Protein AF-A0A836SVE3-F1 (afdb_monomer_lite)

Structure (mmCIF, N/CA/C/O backbone):
data_AF-A0A836SVE3-F1
#
_entry.id   AF-A0A836SVE3-F1
#
loop_
_atom_site.group_PDB
_atom_site.id
_atom_site.type_symbol
_atom_site.label_atom_id
_atom_site.label_alt_id
_atom_site.label_comp_id
_atom_site.label_asym_id
_atom_site.label_entity_id
_atom_site.label_seq_id
_atom_site.pdbx_PDB_ins_code
_atom_site.Cartn_x
_atom_site.Cartn_y
_atom_site.Cartn_z
_atom_site.occupancy
_atom_site.B_iso_or_equiv
_atom_site.auth_seq_id
_atom_site.auth_comp_id
_atom_site.auth_asym_id
_atom_site.auth_atom_id
_atom_site.pdbx_PDB_model_num
ATOM 1 N N . MET A 1 1 ? -13.581 38.525 -0.526 1.00 60.06 1 MET A N 1
ATOM 2 C CA . MET A 1 1 ? -12.546 37.473 -0.395 1.00 60.06 1 MET A CA 1
ATOM 3 C C . MET A 1 1 ? -13.259 36.128 -0.517 1.00 60.06 1 MET A C 1
ATOM 5 O O . MET A 1 1 ? -14.139 35.875 0.293 1.00 60.06 1 MET A O 1
ATOM 9 N N . SER A 1 2 ? -13.032 35.350 -1.580 1.00 73.31 2 SER A N 1
ATOM 10 C CA . SER A 1 2 ? -13.817 34.132 -1.863 1.00 73.31 2 SER A CA 1
ATOM 11 C C . SER A 1 2 ? -13.340 32.934 -1.030 1.00 73.31 2 SER A C 1
ATOM 13 O O . SER A 1 2 ? -12.145 32.793 -0.768 1.00 73.31 2 SER A O 1
ATOM 15 N N . ALA A 1 3 ? -14.265 32.054 -0.627 1.00 78.12 3 ALA A N 1
ATOM 16 C CA . ALA A 1 3 ? -13.966 30.859 0.173 1.00 78.12 3 ALA A CA 1
ATOM 17 C C . ALA A 1 3 ? -12.930 29.929 -0.497 1.00 78.12 3 ALA A C 1
ATOM 19 O O . ALA A 1 3 ? -12.101 29.337 0.192 1.00 78.12 3 ALA A O 1
ATOM 20 N N . GLU A 1 4 ? -12.903 29.874 -1.835 1.00 77.81 4 GLU A N 1
ATOM 21 C CA . GLU A 1 4 ? -11.895 29.114 -2.591 1.00 77.81 4 GLU A CA 1
ATOM 22 C C . GLU A 1 4 ? -10.459 29.629 -2.409 1.00 77.81 4 GLU A C 1
ATOM 24 O O . GLU A 1 4 ? -9.508 28.847 -2.461 1.00 77.81 4 GLU A O 1
ATOM 29 N N . TYR A 1 5 ? -10.272 30.939 -2.215 1.00 83.75 5 TYR A N 1
ATOM 30 C CA . TYR A 1 5 ? -8.940 31.512 -2.026 1.00 83.75 5 TYR A CA 1
ATOM 31 C C . TYR A 1 5 ? -8.375 31.120 -0.659 1.00 83.75 5 TYR A C 1
ATOM 33 O O . TYR A 1 5 ? -7.242 30.653 -0.560 1.00 83.75 5 TYR A O 1
ATOM 41 N N . VAL A 1 6 ? -9.200 31.232 0.386 1.00 82.25 6 VAL A N 1
ATOM 42 C CA . VAL A 1 6 ? -8.818 30.852 1.752 1.00 82.25 6 VAL A CA 1
ATOM 43 C C . VAL A 1 6 ? -8.506 29.357 1.821 1.00 82.25 6 VAL A C 1
ATOM 45 O O . VAL A 1 6 ? -7.486 28.977 2.392 1.00 82.25 6 VAL A O 1
ATOM 48 N N . SER A 1 7 ? -9.304 28.506 1.165 1.00 80.00 7 SER A N 1
ATOM 49 C CA . SER A 1 7 ? -9.047 27.063 1.163 1.00 80.00 7 SER A CA 1
ATOM 50 C C . SER A 1 7 ? -7.735 26.689 0.462 1.00 80.00 7 SER A C 1
ATOM 52 O O . SER A 1 7 ? -7.038 25.799 0.937 1.00 80.00 7 SER A O 1
ATOM 54 N N . ARG A 1 8 ? -7.357 27.372 -0.633 1.00 78.12 8 ARG A N 1
ATOM 55 C CA . ARG A 1 8 ? -6.079 27.119 -1.335 1.00 78.12 8 ARG A CA 1
ATOM 56 C C . ARG A 1 8 ? -4.855 27.569 -0.539 1.00 78.12 8 ARG A C 1
ATOM 58 O O . ARG A 1 8 ? -3.814 26.929 -0.631 1.00 78.12 8 ARG A O 1
ATOM 65 N N . VAL A 1 9 ? -4.969 28.659 0.221 1.00 82.38 9 VAL A N 1
ATOM 66 C CA . VAL A 1 9 ? -3.862 29.190 1.033 1.00 82.38 9 VAL A CA 1
ATOM 67 C C . VAL A 1 9 ? -3.650 28.356 2.298 1.00 82.38 9 VAL A C 1
ATOM 69 O O . VAL A 1 9 ? -2.509 28.108 2.677 1.00 82.38 9 VAL A O 1
ATOM 72 N N . VAL A 1 10 ? -4.733 27.904 2.938 1.00 80.56 10 VAL A N 1
ATOM 73 C CA . VAL A 1 10 ? -4.666 27.172 4.212 1.00 80.56 10 VAL A CA 1
ATOM 74 C C . VAL A 1 10 ? -4.340 25.690 4.014 1.00 80.56 10 VAL A C 1
ATOM 76 O O . VAL A 1 10 ? -3.563 25.138 4.791 1.00 80.56 10 VAL A O 1
ATOM 79 N N . TRP A 1 11 ? -4.907 25.024 2.999 1.00 73.00 11 TRP A N 1
ATOM 80 C CA . TRP A 1 11 ? -4.724 23.579 2.839 1.00 73.00 11 TRP A CA 1
ATOM 81 C C . TRP A 1 11 ? -4.821 23.101 1.386 1.00 73.00 11 TRP A C 1
ATOM 83 O O . TRP A 1 11 ? -5.897 22.868 0.830 1.00 73.00 11 TRP A O 1
ATOM 93 N N . ASP A 1 12 ? -3.661 22.870 0.775 1.00 76.06 12 ASP A N 1
ATOM 94 C CA . ASP A 1 12 ? -3.552 22.489 -0.632 1.00 76.06 12 ASP A CA 1
ATOM 95 C C . ASP A 1 12 ? -3.525 20.954 -0.805 1.00 76.06 12 ASP A C 1
ATOM 97 O O . ASP A 1 12 ? -2.541 20.360 -1.252 1.00 76.06 12 ASP A O 1
ATOM 101 N N . TRP A 1 13 ? -4.626 20.285 -0.431 1.00 73.00 13 TRP A N 1
ATOM 102 C CA . TRP A 1 13 ? -4.789 18.814 -0.498 1.00 73.00 13 TRP A CA 1
ATOM 103 C C . TRP A 1 13 ? -4.631 18.223 -1.909 1.00 73.00 13 TRP A C 1
ATOM 105 O O . TRP A 1 13 ? -4.490 17.013 -2.076 1.00 73.00 13 TRP A O 1
ATOM 115 N N . ARG A 1 14 ? -4.662 19.083 -2.934 1.00 66.19 14 ARG A N 1
ATOM 116 C CA . ARG A 1 14 ? -4.537 18.733 -4.350 1.00 66.19 14 ARG A CA 1
ATOM 117 C C . ARG A 1 14 ? -3.091 18.704 -4.844 1.00 66.19 14 ARG A C 1
ATOM 119 O O . ARG A 1 14 ? -2.865 18.367 -6.007 1.00 66.19 14 ARG A O 1
ATOM 126 N N . LYS A 1 15 ? -2.105 19.004 -3.988 1.00 63.81 15 LYS A N 1
ATOM 127 C CA . LYS A 1 15 ? -0.692 18.709 -4.263 1.00 63.81 15 LYS A CA 1
ATOM 128 C C . LYS A 1 15 ? -0.477 17.200 -4.175 1.00 63.81 15 LYS A C 1
ATOM 130 O O . LYS A 1 15 ? 0.101 16.686 -3.223 1.00 63.81 15 LYS A O 1
ATOM 135 N N . GLY A 1 16 ? -0.977 16.494 -5.188 1.00 58.44 16 GLY A N 1
ATOM 136 C CA . GLY A 1 16 ? -0.614 15.115 -5.453 1.00 58.44 16 GLY A CA 1
ATOM 137 C C . GLY A 1 16 ? 0.904 15.000 -5.439 1.00 58.44 16 GLY A C 1
ATOM 138 O O . GLY A 1 16 ? 1.611 15.885 -5.931 1.00 58.44 16 GLY A O 1
ATOM 139 N N . THR A 1 17 ? 1.377 13.934 -4.805 1.00 56.75 17 THR A N 1
ATOM 140 C CA . THR A 1 17 ? 2.770 13.505 -4.783 1.00 56.75 17 THR A CA 1
ATOM 141 C C . THR A 1 17 ? 3.428 13.833 -6.120 1.00 56.75 17 THR A C 1
ATOM 143 O O . THR A 1 17 ? 3.046 13.294 -7.158 1.00 56.75 17 THR A O 1
ATOM 146 N N . ARG A 1 18 ? 4.400 14.756 -6.127 1.00 52.88 18 ARG A N 1
ATOM 147 C CA . ARG A 1 18 ? 5.287 14.912 -7.283 1.00 52.88 18 ARG A CA 1
ATOM 148 C C . ARG A 1 18 ? 5.917 13.541 -7.500 1.00 52.88 18 ARG A C 1
ATOM 150 O O . ARG A 1 18 ? 6.815 13.170 -6.748 1.00 52.88 18 ARG A O 1
ATOM 157 N N . SER A 1 19 ? 5.432 12.768 -8.474 1.00 55.97 19 SER A N 1
ATOM 158 C CA . SER A 1 19 ? 6.178 11.618 -8.971 1.00 55.97 19 SER A CA 1
ATOM 159 C C . SER A 1 19 ? 7.567 12.142 -9.296 1.00 55.97 19 SER A C 1
ATOM 161 O O . SER A 1 19 ? 7.692 13.126 -10.031 1.00 55.97 19 SER A O 1
ATOM 163 N N . ALA A 1 20 ? 8.585 11.552 -8.663 1.00 55.12 20 ALA A N 1
ATOM 164 C CA . ALA A 1 20 ? 9.973 11.911 -8.902 1.00 55.12 20 ALA A CA 1
ATOM 165 C C . ALA A 1 20 ? 10.189 12.018 -10.418 1.00 55.12 20 ALA A C 1
ATOM 167 O O . ALA A 1 20 ? 9.653 11.171 -11.145 1.00 55.12 20 ALA A O 1
ATOM 168 N N . PRO A 1 21 ? 10.896 13.056 -10.909 1.00 49.88 21 PRO A N 1
ATOM 169 C CA . PRO A 1 21 ? 11.143 13.186 -12.334 1.00 49.88 21 PRO A CA 1
ATOM 170 C C . PRO A 1 21 ? 11.718 11.857 -12.809 1.00 49.88 21 PRO A C 1
ATOM 172 O O . PRO A 1 21 ? 12.734 11.402 -12.279 1.00 49.88 21 PRO A O 1
ATOM 175 N N . ALA A 1 22 ? 11.019 11.196 -13.739 1.00 54.69 22 ALA A N 1
ATOM 176 C CA . ALA A 1 22 ? 11.538 10.014 -14.404 1.00 54.69 22 ALA A CA 1
ATOM 177 C C . ALA A 1 22 ? 12.916 10.421 -14.910 1.00 54.69 22 ALA A C 1
ATOM 179 O O . ALA A 1 22 ? 13.009 11.349 -15.714 1.00 54.69 22 ALA A O 1
ATOM 180 N N . ALA A 1 23 ? 13.968 9.851 -14.322 1.00 52.09 23 ALA A N 1
ATOM 181 C CA . ALA A 1 23 ? 15.329 10.301 -14.532 1.00 52.09 23 ALA A CA 1
ATOM 182 C C . ALA A 1 23 ? 15.700 10.035 -15.997 1.00 52.09 23 ALA A C 1
ATOM 184 O O . ALA A 1 23 ? 16.200 8.975 -16.360 1.00 52.09 23 ALA A O 1
ATOM 185 N N . CYS A 1 24 ? 15.371 10.990 -16.860 1.00 54.34 24 CYS A N 1
ATOM 186 C CA . CYS A 1 24 ? 15.669 10.967 -18.273 1.00 54.34 24 CYS A CA 1
ATOM 187 C C . CYS A 1 24 ? 17.088 11.508 -18.401 1.00 54.34 24 CYS A C 1
ATOM 189 O O . CYS A 1 24 ? 17.322 12.708 -18.496 1.00 54.34 24 CYS A O 1
ATOM 191 N N . GLY A 1 25 ? 18.055 10.611 -18.265 1.00 58.56 25 GLY A N 1
ATOM 192 C CA . GLY A 1 25 ? 19.461 10.956 -18.322 1.00 58.56 25 GLY A CA 1
ATOM 193 C C . GLY A 1 25 ? 20.301 9.697 -18.265 1.00 58.56 25 GLY A C 1
ATOM 194 O O . GLY A 1 25 ? 19.997 8.771 -17.515 1.00 58.56 25 GLY A O 1
ATOM 195 N N . ARG A 1 26 ? 21.376 9.663 -19.052 1.00 58.16 26 ARG A N 1
ATOM 196 C CA . ARG A 1 26 ? 22.366 8.571 -19.113 1.00 58.16 26 ARG A CA 1
ATOM 197 C C . ARG A 1 26 ? 22.831 8.091 -17.722 1.00 58.16 26 ARG A C 1
ATOM 199 O O . ARG A 1 26 ? 23.194 6.929 -17.572 1.00 58.16 26 ARG A O 1
ATOM 206 N N . SER A 1 27 ? 22.743 8.949 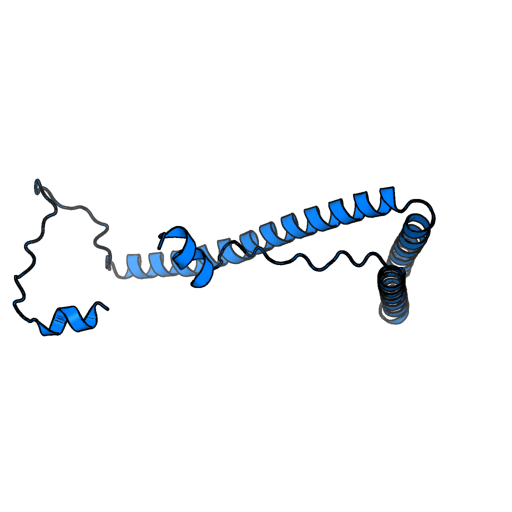-16.703 1.00 56.03 27 SER A N 1
ATOM 207 C CA . SER A 1 27 ? 22.983 8.648 -15.287 1.00 56.03 27 SER A CA 1
ATOM 208 C C . SER A 1 27 ? 22.017 7.618 -14.682 1.00 56.03 27 SER A C 1
ATOM 210 O O . SER A 1 27 ? 22.461 6.740 -13.952 1.00 56.03 27 SER A O 1
ATOM 212 N N . ALA A 1 28 ? 20.721 7.653 -15.003 1.00 60.16 28 ALA A N 1
ATOM 213 C CA . ALA A 1 28 ? 19.750 6.670 -14.512 1.00 60.16 28 ALA A CA 1
ATOM 214 C C . ALA A 1 28 ? 20.005 5.274 -15.095 1.00 60.16 28 ALA A C 1
ATOM 216 O O . ALA A 1 28 ? 19.861 4.263 -14.410 1.00 60.16 28 ALA A O 1
ATOM 217 N N . LEU A 1 29 ? 20.430 5.234 -16.358 1.00 62.66 29 LEU A N 1
ATOM 218 C CA . LEU A 1 29 ? 20.824 4.016 -17.059 1.00 62.66 29 LEU A CA 1
ATOM 219 C C . LEU A 1 29 ? 22.120 3.447 -16.464 1.00 62.66 29 LEU A C 1
ATOM 221 O O . LEU A 1 29 ? 22.170 2.262 -16.151 1.00 62.66 29 LEU A O 1
ATOM 225 N N . ALA A 1 30 ? 23.116 4.300 -16.202 1.00 65.12 30 ALA A N 1
ATOM 226 C CA . ALA A 1 30 ? 24.361 3.907 -15.545 1.00 65.12 30 ALA A CA 1
ATOM 227 C C . ALA A 1 30 ? 24.127 3.331 -14.139 1.00 65.12 30 ALA A C 1
ATOM 229 O O . ALA A 1 30 ? 24.664 2.274 -13.821 1.00 65.12 30 ALA A O 1
ATOM 230 N N . VAL A 1 31 ? 23.273 3.963 -13.322 1.00 66.50 31 VAL A N 1
ATOM 231 C CA . VAL A 1 31 ? 22.920 3.451 -11.986 1.00 66.50 31 VAL A CA 1
ATOM 232 C C . VAL A 1 31 ? 22.220 2.095 -12.087 1.00 66.50 31 VAL A C 1
ATOM 234 O O . VAL A 1 31 ? 22.568 1.171 -11.360 1.00 66.50 31 VAL A O 1
ATOM 237 N N . ARG A 1 32 ? 21.271 1.928 -13.015 1.00 64.44 32 ARG A N 1
ATOM 238 C CA . ARG A 1 32 ? 20.545 0.658 -13.199 1.00 64.44 32 ARG A CA 1
ATOM 239 C C . ARG A 1 32 ? 21.460 -0.473 -13.686 1.00 64.44 32 ARG A C 1
ATOM 241 O O . ARG A 1 32 ? 21.339 -1.592 -13.195 1.00 64.44 32 ARG A O 1
ATOM 248 N N . VAL A 1 33 ? 22.396 -0.183 -14.593 1.00 66.94 33 VAL A N 1
ATOM 249 C CA . VAL A 1 33 ? 23.411 -1.145 -15.062 1.00 66.94 33 VAL A CA 1
ATOM 250 C C . VAL A 1 33 ? 24.391 -1.495 -13.944 1.00 66.94 33 VAL A C 1
ATOM 252 O O . VAL A 1 33 ? 24.679 -2.671 -13.743 1.00 66.94 33 VAL A O 1
ATOM 255 N N . ALA A 1 34 ? 24.848 -0.506 -13.171 1.00 70.31 34 ALA A N 1
ATOM 256 C CA . ALA A 1 34 ? 25.732 -0.729 -12.030 1.00 70.31 34 ALA A CA 1
ATOM 257 C C . ALA A 1 34 ? 25.066 -1.599 -10.953 1.00 70.31 34 ALA A C 1
ATOM 259 O O . ALA A 1 34 ? 25.685 -2.532 -10.447 1.00 70.31 34 ALA A O 1
ATOM 260 N N . VAL A 1 35 ? 23.786 -1.354 -10.651 1.00 69.94 35 VAL A N 1
ATOM 261 C CA . VAL A 1 35 ? 23.005 -2.182 -9.719 1.00 69.94 35 VAL A CA 1
ATOM 262 C C . VAL A 1 35 ? 22.825 -3.601 -10.264 1.00 69.94 35 VAL A C 1
ATOM 264 O O . VAL A 1 35 ? 23.052 -4.558 -9.528 1.00 69.94 35 VAL A O 1
ATOM 267 N N . GLY A 1 36 ? 22.482 -3.764 -11.547 1.00 64.94 36 GLY A N 1
ATOM 268 C CA . GLY A 1 36 ? 22.359 -5.085 -12.177 1.00 64.94 36 GLY A CA 1
ATOM 269 C C . GLY A 1 36 ? 23.667 -5.884 -12.145 1.00 64.94 36 GLY A C 1
ATOM 270 O O . GLY A 1 36 ? 23.671 -7.052 -11.755 1.00 64.94 36 GLY A O 1
ATOM 271 N N . ALA A 1 37 ? 24.789 -5.235 -12.464 1.00 68.94 37 ALA A N 1
ATOM 272 C CA . ALA A 1 37 ? 26.118 -5.837 -12.410 1.00 68.94 37 ALA A CA 1
ATOM 273 C C . ALA A 1 37 ? 26.526 -6.219 -10.977 1.00 68.94 37 ALA A C 1
ATOM 275 O O . ALA A 1 37 ? 27.026 -7.322 -10.756 1.00 68.94 37 ALA A O 1
ATOM 276 N N . ALA A 1 38 ? 26.259 -5.356 -9.992 1.00 68.12 38 ALA A N 1
ATOM 277 C CA . ALA A 1 38 ? 26.546 -5.635 -8.586 1.00 68.12 38 ALA A CA 1
ATOM 278 C C . ALA A 1 38 ? 25.717 -6.816 -8.056 1.00 68.12 38 ALA A C 1
ATOM 280 O O . ALA A 1 38 ? 26.255 -7.711 -7.408 1.00 68.12 38 ALA A O 1
ATOM 281 N N . VAL A 1 39 ? 24.421 -6.868 -8.376 1.00 64.62 39 VAL A N 1
ATOM 282 C CA . VAL A 1 39 ? 23.539 -7.977 -7.980 1.00 64.62 39 VAL A CA 1
ATOM 283 C C . VAL A 1 39 ? 23.968 -9.288 -8.646 1.00 64.62 39 VAL A C 1
ATOM 285 O O . VAL A 1 39 ? 24.036 -10.317 -7.973 1.00 64.62 39 VAL A O 1
ATOM 288 N N . GLY A 1 40 ? 24.324 -9.257 -9.935 1.00 58.25 40 GLY A N 1
ATOM 289 C CA . GLY A 1 40 ? 24.860 -10.417 -10.653 1.00 58.25 40 GLY A CA 1
ATOM 290 C C . GLY A 1 40 ? 26.173 -10.936 -10.057 1.00 58.25 40 GLY A C 1
ATOM 291 O O . GLY A 1 40 ? 26.327 -12.144 -9.874 1.00 58.25 40 GLY A O 1
ATOM 292 N N . ALA A 1 41 ? 27.087 -10.036 -9.684 1.00 63.56 41 ALA A N 1
ATOM 293 C CA . ALA A 1 41 ? 28.353 -10.386 -9.041 1.00 63.56 41 ALA A CA 1
ATOM 294 C C . ALA A 1 41 ? 28.148 -10.987 -7.639 1.00 63.56 41 ALA A C 1
ATOM 296 O O . ALA A 1 41 ? 28.746 -12.011 -7.308 1.00 63.56 41 ALA A O 1
ATOM 297 N N . VAL A 1 42 ? 27.252 -10.410 -6.831 1.00 63.94 42 VAL A N 1
ATOM 298 C CA . VAL A 1 42 ? 26.929 -10.926 -5.490 1.00 63.94 42 VAL A CA 1
ATOM 299 C C . VAL A 1 42 ? 26.264 -12.301 -5.571 1.00 63.94 42 VAL A C 1
ATOM 301 O O . VAL A 1 42 ? 26.626 -13.191 -4.806 1.00 63.94 42 VAL A O 1
ATOM 304 N N . LEU A 1 43 ? 25.339 -12.521 -6.509 1.00 57.03 43 LEU A N 1
ATOM 305 C CA . LEU A 1 43 ? 24.701 -13.828 -6.712 1.00 57.03 43 LEU A CA 1
ATOM 306 C C . LEU A 1 43 ? 25.697 -14.907 -7.157 1.00 57.03 43 LEU A C 1
ATOM 308 O O . LEU A 1 43 ? 25.603 -16.045 -6.692 1.00 57.03 43 LEU A O 1
ATOM 312 N N . TYR A 1 44 ? 26.656 -14.545 -8.013 1.00 56.22 44 TYR A N 1
ATOM 313 C CA . TYR A 1 44 ? 27.719 -15.447 -8.454 1.00 56.22 44 TYR A CA 1
ATOM 314 C C . TYR A 1 44 ? 28.645 -15.843 -7.295 1.00 56.22 44 TYR A C 1
ATOM 316 O O . TYR A 1 44 ? 28.955 -17.022 -7.138 1.00 56.22 44 TYR A O 1
ATOM 324 N N . TRP A 1 45 ? 29.022 -14.888 -6.439 1.00 57.31 45 TRP A N 1
ATOM 325 C CA . TRP A 1 45 ? 29.933 -15.144 -5.319 1.00 57.31 45 TRP A CA 1
ATOM 326 C C . TRP A 1 45 ? 29.289 -15.783 -4.088 1.00 57.31 45 TRP A C 1
ATOM 328 O O . TRP A 1 45 ? 29.940 -16.580 -3.420 1.00 57.31 45 TRP A O 1
ATOM 338 N N . ARG A 1 46 ? 28.037 -15.454 -3.747 1.00 53.31 46 ARG A N 1
ATOM 339 C CA . ARG A 1 46 ? 27.419 -15.918 -2.488 1.00 53.31 46 ARG A CA 1
ATOM 340 C C . ARG A 1 46 ? 26.597 -17.195 -2.610 1.00 53.31 46 ARG A C 1
ATOM 342 O O . ARG A 1 46 ? 26.416 -17.850 -1.588 1.00 53.31 46 ARG A O 1
ATOM 349 N N . LEU A 1 47 ? 26.057 -17.531 -3.786 1.00 52.34 47 LEU A N 1
ATOM 350 C CA . LEU A 1 47 ? 25.020 -18.571 -3.879 1.00 52.34 47 LEU A CA 1
ATOM 351 C C . LEU A 1 47 ? 25.387 -19.815 -4.699 1.00 52.34 47 LEU A C 1
ATOM 353 O O . LEU A 1 47 ? 24.627 -20.778 -4.626 1.00 52.34 47 LEU A O 1
ATOM 357 N N . HIS A 1 48 ? 26.486 -19.824 -5.474 1.00 53.84 48 HIS A N 1
ATOM 358 C CA . HIS A 1 48 ? 26.956 -20.972 -6.288 1.00 53.84 48 HIS A CA 1
ATOM 359 C C . HIS A 1 48 ? 25.859 -21.701 -7.109 1.00 53.84 48 HIS A C 1
ATOM 361 O O . HIS A 1 48 ? 26.012 -22.847 -7.526 1.00 53.84 48 HIS A O 1
ATOM 367 N N . ARG A 1 49 ? 24.733 -21.033 -7.389 1.00 53.72 49 ARG A N 1
ATOM 368 C CA . ARG A 1 49 ? 23.581 -21.580 -8.113 1.00 53.72 49 ARG A CA 1
ATOM 369 C C . ARG A 1 49 ? 23.640 -21.066 -9.547 1.00 53.72 49 ARG A C 1
ATOM 371 O O . ARG A 1 49 ? 22.927 -20.138 -9.924 1.00 53.72 49 ARG A O 1
ATOM 378 N N . ALA A 1 50 ? 24.550 -21.658 -10.324 1.00 56.88 50 ALA A N 1
ATOM 379 C CA . ALA A 1 50 ? 24.945 -21.210 -11.664 1.00 56.88 50 ALA A CA 1
ATOM 380 C C . ALA A 1 50 ? 23.756 -20.939 -12.606 1.00 56.88 50 ALA A C 1
ATOM 382 O O . ALA A 1 50 ? 23.780 -19.975 -13.365 1.00 56.88 50 ALA A O 1
ATOM 383 N N . TRP A 1 51 ? 22.677 -21.720 -12.500 1.00 60.50 51 TRP A N 1
ATOM 384 C CA . TRP A 1 51 ? 21.464 -21.536 -13.303 1.00 60.50 51 TRP A CA 1
ATOM 385 C C . TRP A 1 51 ? 20.788 -20.169 -13.096 1.00 60.50 51 TRP A C 1
ATOM 387 O O . TRP A 1 51 ? 20.430 -19.501 -14.063 1.00 60.50 51 TRP A O 1
ATOM 397 N N . LEU A 1 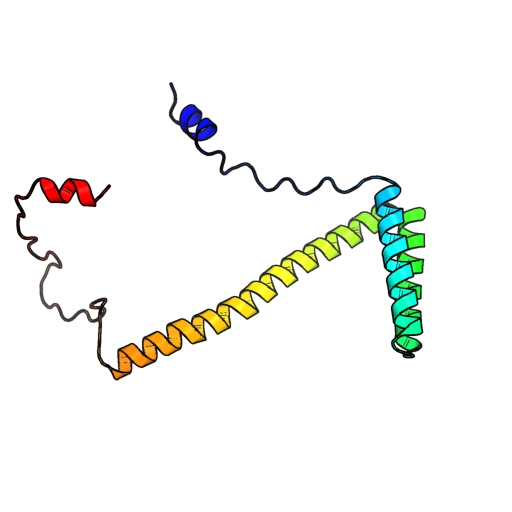52 ? 20.651 -19.709 -11.846 1.00 54.47 52 LEU A N 1
ATOM 398 C CA . LEU A 1 52 ? 20.043 -18.403 -11.559 1.00 54.47 52 LEU A CA 1
ATOM 399 C C . LEU A 1 52 ? 20.941 -17.248 -12.019 1.00 54.47 52 LEU A C 1
ATOM 401 O O . LEU A 1 52 ? 20.433 -16.216 -12.454 1.00 54.47 52 LEU A O 1
ATOM 405 N N . ALA A 1 53 ? 22.263 -17.425 -11.953 1.00 56.69 53 ALA A N 1
ATOM 406 C CA . ALA A 1 53 ? 23.218 -16.412 -12.388 1.00 56.69 53 ALA A CA 1
ATOM 407 C C . ALA A 1 53 ? 23.110 -16.139 -13.899 1.00 56.69 53 ALA A C 1
ATOM 409 O O . ALA A 1 53 ? 23.085 -14.977 -14.299 1.00 56.69 53 ALA A O 1
ATOM 410 N N . TRP A 1 54 ? 22.955 -17.182 -14.723 1.00 62.06 54 TRP A N 1
ATOM 411 C CA . TRP A 1 54 ? 22.765 -17.041 -16.173 1.00 62.06 54 TRP A CA 1
ATOM 412 C C . TRP A 1 54 ? 21.462 -16.324 -16.544 1.00 62.06 54 TRP A C 1
ATOM 414 O O . TRP A 1 54 ? 21.464 -15.485 -17.443 1.00 62.06 54 TRP A O 1
ATOM 424 N N . VAL A 1 55 ? 20.365 -16.582 -15.823 1.00 65.56 55 VAL A N 1
ATOM 425 C CA . VAL A 1 55 ? 19.085 -15.883 -16.042 1.00 65.56 55 VAL A CA 1
ATOM 426 C C . VAL A 1 55 ? 19.213 -14.392 -15.720 1.00 65.56 55 VAL A C 1
ATOM 428 O O . VAL A 1 55 ? 18.772 -13.549 -16.498 1.00 65.56 55 VAL A O 1
ATOM 431 N N . VAL A 1 56 ? 19.864 -14.047 -14.607 1.00 63.09 56 VAL A N 1
ATOM 432 C CA . VAL A 1 56 ? 20.065 -12.648 -14.195 1.00 63.09 56 VAL A CA 1
ATOM 433 C C . VAL A 1 56 ? 21.014 -11.911 -15.143 1.00 63.09 56 VAL A C 1
ATOM 435 O O . VAL A 1 56 ? 20.744 -10.768 -15.514 1.00 63.09 56 VAL A O 1
ATOM 438 N N . TRP A 1 57 ? 22.084 -12.564 -15.601 1.00 65.06 57 TRP A N 1
ATOM 439 C CA . TRP A 1 57 ? 22.973 -12.019 -16.631 1.00 65.06 57 TRP A CA 1
ATOM 440 C C . TRP A 1 57 ? 22.258 -11.815 -17.968 1.00 65.06 57 TRP A C 1
ATOM 442 O O . TRP A 1 57 ? 22.405 -10.755 -18.572 1.00 65.06 57 TRP A O 1
ATOM 452 N N . GLY A 1 58 ? 21.424 -12.768 -18.392 1.00 67.81 58 GLY A N 1
ATOM 453 C CA . GLY A 1 58 ? 20.595 -12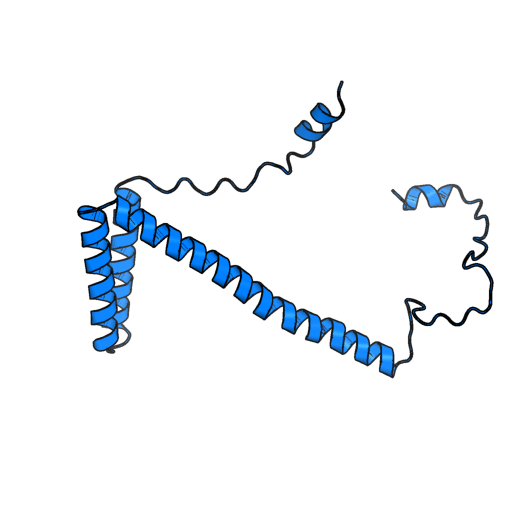.640 -19.590 1.00 67.81 58 GLY A CA 1
ATOM 454 C C . GLY A 1 58 ? 19.619 -11.467 -19.501 1.00 67.81 58 GLY A C 1
ATOM 455 O O . GLY A 1 58 ? 19.531 -10.670 -20.431 1.00 67.81 58 GLY A O 1
ATOM 456 N N . ILE A 1 59 ? 18.950 -11.293 -18.357 1.00 65.00 59 ILE A N 1
ATOM 457 C CA . ILE A 1 59 ? 18.053 -10.153 -18.110 1.00 65.00 59 ILE A CA 1
ATOM 458 C C . ILE A 1 59 ? 18.835 -8.833 -18.119 1.00 65.00 59 ILE A C 1
ATOM 460 O O . ILE A 1 59 ? 18.367 -7.848 -18.685 1.00 65.00 59 ILE A O 1
ATOM 464 N N . THR A 1 60 ? 20.042 -8.806 -17.552 1.00 63.81 60 THR A N 1
ATOM 465 C CA . THR A 1 60 ? 20.894 -7.606 -17.508 1.00 63.81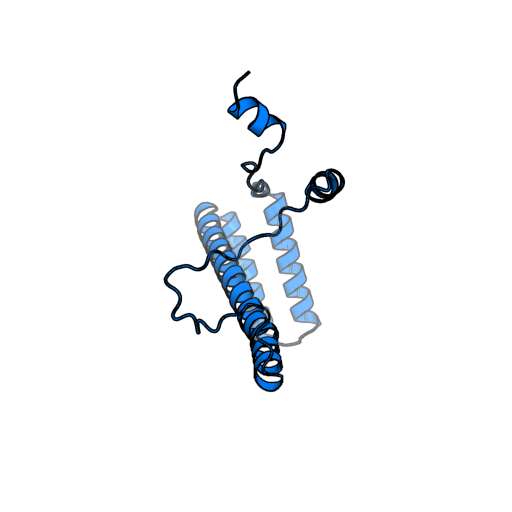 60 THR A CA 1
ATOM 466 C C . THR A 1 60 ? 21.396 -7.224 -18.902 1.00 63.81 60 THR A C 1
ATOM 468 O O . THR A 1 60 ? 21.319 -6.057 -19.282 1.00 63.81 60 THR A O 1
ATOM 471 N N . ALA A 1 61 ? 21.834 -8.201 -19.700 1.00 66.00 61 ALA A N 1
ATOM 472 C CA . ALA A 1 61 ? 22.233 -7.999 -21.090 1.00 66.00 61 ALA A CA 1
ATOM 473 C C . ALA A 1 61 ? 21.047 -7.553 -21.958 1.00 66.00 61 ALA A C 1
ATOM 475 O O . ALA A 1 61 ? 21.174 -6.614 -22.739 1.00 66.00 61 ALA A O 1
ATOM 476 N N . LEU A 1 62 ? 19.867 -8.151 -21.771 1.00 65.12 62 LEU A N 1
ATOM 477 C CA . LEU A 1 62 ? 18.643 -7.761 -22.472 1.00 65.12 62 LEU A CA 1
ATOM 478 C C . LEU A 1 62 ? 18.206 -6.334 -22.107 1.00 65.12 62 LEU A C 1
ATOM 480 O O . LEU A 1 62 ? 17.810 -5.562 -22.979 1.00 65.12 62 LEU A O 1
ATOM 484 N N . LEU A 1 63 ? 18.317 -5.951 -20.832 1.00 62.19 63 LEU A N 1
ATOM 485 C CA . LEU A 1 63 ? 18.058 -4.585 -20.374 1.00 62.19 63 LEU A CA 1
ATOM 486 C C . LEU A 1 63 ? 19.049 -3.593 -20.995 1.00 62.19 63 LEU A C 1
ATOM 488 O O . LEU A 1 63 ? 18.618 -2.545 -21.474 1.00 62.19 63 LEU A O 1
ATOM 492 N N . LEU A 1 64 ? 20.337 -3.941 -21.050 1.00 64.69 64 LEU A N 1
ATOM 493 C CA . LEU A 1 64 ? 21.386 -3.121 -21.660 1.00 64.69 64 LEU A CA 1
ATOM 494 C C . LEU A 1 64 ? 21.148 -2.924 -23.167 1.00 64.69 64 LEU A C 1
ATOM 496 O O . LEU A 1 64 ? 21.188 -1.799 -23.660 1.00 64.69 64 LEU A O 1
ATOM 500 N N . VAL A 1 65 ? 20.824 -4.004 -23.882 1.00 64.44 65 VAL A N 1
ATOM 501 C CA . VAL A 1 65 ? 20.520 -3.991 -25.321 1.00 64.44 65 VAL A CA 1
ATOM 502 C C . VAL A 1 65 ? 19.227 -3.220 -25.604 1.00 64.44 65 VAL A C 1
ATOM 504 O O . VAL A 1 65 ? 19.194 -2.386 -26.507 1.00 64.44 65 VAL A O 1
ATOM 507 N N . SER A 1 66 ? 18.169 -3.423 -24.811 1.00 57.66 66 SER A N 1
ATOM 508 C CA . SER A 1 66 ? 16.891 -2.721 -25.008 1.00 57.66 66 SER A CA 1
ATOM 509 C C . SER A 1 66 ? 16.974 -1.226 -24.688 1.00 57.66 66 SER A C 1
ATOM 511 O O . SER A 1 66 ? 16.355 -0.419 -25.380 1.00 57.66 66 SER A O 1
ATOM 513 N N . GLY A 1 67 ? 17.777 -0.846 -23.687 1.00 55.66 67 GLY A N 1
ATOM 514 C CA . GLY A 1 67 ? 18.019 0.549 -23.330 1.00 55.66 67 GLY A CA 1
ATOM 515 C C . GLY A 1 67 ? 18.832 1.307 -24.381 1.00 55.66 67 GLY A C 1
ATOM 516 O O . GLY A 1 67 ? 18.689 2.523 -24.485 1.00 55.66 67 GLY A O 1
ATOM 517 N N . LEU A 1 68 ? 19.649 0.599 -25.171 1.00 59.66 68 LEU A N 1
ATOM 518 C CA . LEU A 1 68 ? 20.512 1.200 -26.186 1.00 59.66 68 LEU A CA 1
ATOM 519 C C . LEU A 1 68 ? 19.880 1.214 -27.589 1.00 59.66 68 LEU A C 1
ATOM 521 O O . LEU A 1 68 ? 20.061 2.193 -28.307 1.00 59.66 68 LEU A O 1
ATOM 525 N N . LEU A 1 69 ? 19.124 0.175 -27.978 1.00 57.03 69 LEU A N 1
ATOM 526 C CA . LEU A 1 69 ? 18.575 0.063 -29.339 1.00 57.03 69 LEU A CA 1
ATOM 527 C C . LEU A 1 69 ? 17.143 0.603 -29.503 1.00 57.03 69 LEU A C 1
ATOM 529 O O . LEU A 1 69 ? 16.834 1.113 -30.576 1.00 57.03 69 LEU A O 1
ATOM 533 N N . LEU A 1 70 ? 16.259 0.525 -28.494 1.00 58.12 70 LEU A N 1
ATOM 534 C CA . LEU A 1 70 ? 14.868 1.009 -28.604 1.00 58.12 70 LEU A CA 1
ATOM 535 C C . LEU A 1 70 ? 14.339 1.597 -27.274 1.00 58.12 70 LEU A C 1
ATOM 537 O O . LEU A 1 70 ? 13.623 0.909 -26.533 1.00 58.12 70 LEU A O 1
ATOM 541 N N . PRO A 1 71 ? 14.561 2.898 -26.993 1.00 62.38 71 PRO A N 1
ATOM 542 C CA . PRO A 1 71 ? 14.065 3.546 -25.771 1.00 62.38 71 PRO A CA 1
ATOM 543 C C . PRO A 1 71 ? 12.531 3.484 -25.631 1.00 62.38 71 PRO A C 1
ATOM 545 O O . PRO A 1 71 ? 11.998 3.451 -24.520 1.00 62.38 71 PRO A O 1
ATOM 548 N N . ALA A 1 72 ? 11.802 3.395 -26.748 1.00 60.75 72 ALA A N 1
ATOM 549 C CA . ALA A 1 72 ? 10.343 3.286 -26.760 1.00 60.75 72 ALA A CA 1
ATOM 550 C C . ALA A 1 72 ? 9.818 1.943 -26.213 1.00 60.75 72 ALA A C 1
ATOM 552 O O . ALA A 1 72 ? 8.774 1.912 -25.553 1.00 60.75 72 ALA A O 1
ATOM 553 N N . LEU A 1 73 ? 10.531 0.835 -26.455 1.00 63.84 73 LEU A N 1
ATOM 554 C CA . LEU A 1 73 ? 10.136 -0.488 -25.960 1.00 63.84 73 LEU A CA 1
ATOM 555 C C . LEU A 1 73 ? 10.448 -0.619 -24.466 1.00 63.84 73 LEU A C 1
ATOM 557 O O . LEU A 1 73 ? 9.600 -1.073 -23.694 1.00 63.84 73 LEU A O 1
ATOM 561 N N . TYR A 1 74 ? 11.611 -0.114 -24.048 1.00 64.31 74 TYR A N 1
ATOM 562 C CA . TYR A 1 74 ? 12.001 -0.031 -22.642 1.00 64.31 74 TYR A CA 1
ATOM 563 C C . TYR A 1 74 ? 10.976 0.751 -21.808 1.00 64.31 74 TYR A C 1
ATOM 565 O O . TYR A 1 74 ? 10.492 0.257 -20.790 1.00 64.31 74 TYR A O 1
ATOM 573 N N . ALA A 1 75 ? 10.527 1.912 -22.298 1.00 67.12 75 ALA A N 1
ATOM 574 C CA . ALA A 1 75 ? 9.500 2.712 -21.630 1.00 67.12 75 ALA A CA 1
ATOM 575 C C . ALA A 1 75 ? 8.138 1.996 -21.520 1.00 67.12 75 ALA A C 1
ATOM 577 O O . ALA A 1 75 ? 7.322 2.313 -20.651 1.00 67.12 75 ALA A O 1
ATOM 578 N N . ARG A 1 76 ? 7.829 1.042 -22.408 1.00 73.00 76 ARG A N 1
ATOM 579 C CA . ARG A 1 76 ? 6.596 0.241 -22.320 1.00 73.00 76 ARG A CA 1
ATOM 580 C C . ARG A 1 76 ? 6.716 -0.856 -21.263 1.00 73.00 76 ARG A C 1
ATOM 582 O O . ARG A 1 76 ? 5.769 -1.055 -20.504 1.00 73.00 76 ARG A O 1
ATOM 589 N N . ILE A 1 77 ? 7.878 -1.499 -21.182 1.00 73.12 77 ILE A N 1
ATOM 590 C CA . ILE A 1 77 ? 8.193 -2.511 -20.168 1.00 73.12 77 ILE A CA 1
ATOM 591 C C . ILE A 1 77 ? 8.235 -1.872 -18.776 1.00 73.12 77 ILE A C 1
ATOM 593 O O . ILE A 1 77 ? 7.574 -2.358 -17.865 1.00 73.12 77 ILE A O 1
ATOM 597 N N . GLU A 1 78 ? 8.911 -0.735 -18.609 1.00 75.69 78 GLU A N 1
ATOM 598 C CA . GLU A 1 78 ? 8.968 -0.020 -17.328 1.00 75.69 78 GLU A CA 1
ATOM 599 C C . GLU A 1 78 ? 7.570 0.368 -16.833 1.00 75.69 78 GLU A C 1
ATOM 601 O O . GLU A 1 78 ? 7.224 0.114 -15.682 1.00 75.69 78 GLU A O 1
ATOM 606 N N . ARG A 1 79 ? 6.705 0.879 -17.719 1.00 78.06 79 ARG A N 1
ATOM 607 C CA . ARG A 1 79 ? 5.299 1.152 -17.378 1.00 78.06 79 ARG A CA 1
ATOM 608 C C . ARG A 1 79 ? 4.537 -0.102 -16.957 1.00 78.06 79 ARG A C 1
ATOM 610 O O . ARG A 1 79 ? 3.667 -0.011 -16.095 1.00 78.06 79 ARG A O 1
ATOM 617 N N . PHE A 1 80 ? 4.833 -1.256 -17.551 1.00 82.50 80 PHE A N 1
ATOM 618 C CA . PHE A 1 80 ? 4.233 -2.523 -17.141 1.00 82.50 80 PHE A CA 1
ATOM 619 C C . PHE A 1 80 ? 4.694 -2.933 -15.738 1.00 82.50 80 PHE A C 1
ATOM 621 O O . PHE A 1 80 ? 3.853 -3.226 -14.894 1.00 82.50 80 PHE A O 1
ATOM 628 N N . PHE A 1 81 ? 5.996 -2.867 -15.452 1.00 78.69 81 PHE A N 1
ATOM 629 C CA . PHE A 1 81 ? 6.532 -3.153 -14.117 1.00 78.69 81 PHE A CA 1
ATOM 630 C C . PHE A 1 81 ? 6.022 -2.180 -13.054 1.00 78.69 81 PHE A C 1
ATOM 632 O O . PHE A 1 81 ? 5.708 -2.605 -11.949 1.00 78.69 81 PHE A O 1
ATOM 639 N N . LEU A 1 82 ? 5.866 -0.897 -13.384 1.00 81.69 82 LEU A N 1
ATOM 640 C CA . LEU A 1 82 ? 5.264 0.087 -12.482 1.00 81.69 82 LEU A CA 1
ATOM 641 C C . LEU A 1 82 ? 3.802 -0.252 -12.168 1.00 81.69 82 LEU A C 1
ATOM 643 O O . LEU A 1 82 ? 3.398 -0.222 -11.007 1.00 81.69 82 LEU A O 1
ATOM 647 N N . LYS A 1 83 ? 3.015 -0.638 -13.182 1.00 85.56 83 LYS A N 1
ATOM 648 C CA . LYS A 1 83 ? 1.640 -1.119 -12.975 1.00 85.56 83 LYS A CA 1
ATOM 649 C C . LYS A 1 83 ? 1.614 -2.375 -12.111 1.00 85.56 83 LYS A C 1
ATOM 651 O O . LYS A 1 83 ? 0.816 -2.448 -11.182 1.00 85.56 83 LYS A O 1
ATOM 656 N N . LEU A 1 84 ? 2.503 -3.329 -12.382 1.00 87.12 84 LEU A N 1
ATOM 657 C CA . LEU A 1 84 ? 2.629 -4.548 -11.591 1.00 87.12 84 LEU A CA 1
ATOM 658 C C . LEU A 1 84 ? 2.999 -4.226 -10.139 1.00 87.12 84 LEU A C 1
ATOM 660 O O . LEU A 1 84 ? 2.403 -4.784 -9.231 1.00 87.12 84 LEU A O 1
ATOM 664 N N . GLY A 1 85 ? 3.918 -3.284 -9.917 1.00 87.56 85 GLY A N 1
ATOM 665 C CA . GLY A 1 85 ? 4.306 -2.809 -8.591 1.00 87.56 85 GLY A CA 1
ATOM 666 C C . GLY A 1 85 ? 3.147 -2.159 -7.838 1.00 87.56 85 GLY A C 1
ATOM 667 O O . GLY A 1 85 ? 2.966 -2.429 -6.654 1.00 87.56 85 GLY A O 1
ATOM 668 N N . HIS A 1 86 ? 2.308 -1.370 -8.515 1.00 88.06 86 HIS A N 1
ATOM 669 C CA . HIS A 1 86 ? 1.091 -0.826 -7.907 1.00 88.06 86 HIS A CA 1
ATOM 670 C C . HIS A 1 86 ? 0.084 -1.911 -7.534 1.00 88.06 86 HIS A C 1
ATOM 672 O O . HIS A 1 86 ? -0.450 -1.882 -6.427 1.00 88.06 86 HIS A O 1
ATOM 678 N N . VAL A 1 87 ? -0.149 -2.882 -8.419 1.00 91.75 87 VAL A N 1
ATOM 679 C CA . VAL A 1 87 ? -1.049 -4.005 -8.129 1.00 91.75 87 VAL A CA 1
ATOM 680 C C . VAL A 1 87 ? -0.494 -4.849 -6.986 1.00 91.75 87 VAL A C 1
ATOM 682 O O . VAL A 1 87 ? -1.222 -5.145 -6.049 1.00 91.75 87 VAL A O 1
ATOM 685 N N . ALA A 1 88 ? 0.797 -5.177 -7.005 1.00 90.31 88 ALA A N 1
ATOM 686 C CA . ALA A 1 88 ? 1.457 -5.929 -5.946 1.00 90.31 88 ALA A CA 1
ATOM 687 C C . ALA A 1 88 ? 1.410 -5.184 -4.607 1.00 90.31 88 ALA A C 1
ATOM 689 O O . ALA A 1 88 ? 1.123 -5.797 -3.586 1.00 90.31 88 ALA A O 1
ATOM 690 N N . GLY A 1 89 ? 1.624 -3.865 -4.607 1.00 88.62 89 GLY A N 1
ATOM 691 C CA . GLY A 1 89 ? 1.488 -3.029 -3.416 1.00 88.62 89 GLY A CA 1
ATOM 692 C C . GLY A 1 89 ? 0.059 -3.022 -2.873 1.00 88.62 89 GLY A C 1
ATOM 693 O O . GLY A 1 89 ? -0.141 -3.188 -1.673 1.00 88.62 89 GLY A O 1
ATOM 694 N N . ALA A 1 90 ? -0.943 -2.905 -3.749 1.00 90.69 90 ALA A N 1
ATOM 695 C CA . ALA A 1 90 ? -2.347 -2.986 -3.358 1.00 90.69 90 ALA A CA 1
ATOM 696 C C . ALA A 1 90 ? -2.701 -4.372 -2.797 1.00 90.69 90 ALA A C 1
ATOM 698 O O . ALA A 1 90 ? -3.320 -4.464 -1.741 1.00 90.69 90 ALA A O 1
ATOM 699 N N . VAL A 1 91 ? -2.266 -5.446 -3.458 1.00 94.25 91 VAL A N 1
ATOM 700 C CA . VAL A 1 91 ? -2.475 -6.825 -2.999 1.00 94.25 91 VAL A CA 1
ATOM 701 C C . VAL A 1 91 ? -1.790 -7.052 -1.657 1.00 94.25 91 VAL A C 1
ATOM 703 O O . VAL A 1 91 ? -2.428 -7.566 -0.750 1.00 94.25 91 VAL A O 1
ATOM 706 N N . LEU A 1 92 ? -0.537 -6.625 -1.487 1.00 93.81 92 LEU A N 1
ATOM 707 C CA . LEU A 1 92 ? 0.185 -6.732 -0.220 1.00 93.81 92 LEU A CA 1
ATOM 708 C C . LEU A 1 92 ? -0.548 -5.991 0.898 1.00 93.81 92 LEU A C 1
ATOM 710 O O . LEU A 1 92 ? -0.705 -6.529 1.989 1.00 93.81 92 LEU A O 1
ATOM 714 N N . ASN A 1 93 ? -1.041 -4.786 0.611 1.00 94.62 93 ASN A N 1
ATOM 715 C CA . ASN A 1 93 ? -1.841 -4.020 1.553 1.00 94.62 93 ASN A CA 1
ATOM 716 C C . ASN A 1 93 ? -3.101 -4.798 1.954 1.00 94.62 93 ASN A C 1
ATOM 718 O O . ASN A 1 93 ? -3.366 -4.966 3.135 1.00 94.62 93 ASN A O 1
ATOM 722 N N . TRP A 1 94 ? -3.846 -5.347 0.997 1.00 95.06 94 TRP A N 1
ATOM 723 C CA . TRP A 1 94 ? -5.013 -6.182 1.293 1.00 95.06 94 TRP A CA 1
ATOM 724 C C . TRP A 1 94 ? -4.651 -7.426 2.108 1.00 95.06 94 TRP A C 1
ATOM 726 O O . TRP A 1 94 ? -5.271 -7.692 3.132 1.00 95.06 94 TRP A O 1
ATOM 736 N N . VAL A 1 95 ? -3.619 -8.156 1.697 1.00 95.75 95 VAL A N 1
ATOM 737 C CA . VAL A 1 95 ? -3.141 -9.368 2.372 1.00 95.75 95 VAL A CA 1
ATOM 738 C C . VAL A 1 95 ? -2.660 -9.073 3.787 1.00 95.75 95 VAL A C 1
ATOM 740 O O . VAL A 1 95 ? -2.787 -9.930 4.650 1.00 95.75 95 VAL A O 1
ATOM 743 N N . PHE A 1 96 ? -2.131 -7.882 4.055 1.00 95.81 96 PHE A N 1
ATOM 744 C CA . PHE A 1 96 ? -1.694 -7.505 5.393 1.00 95.81 96 PHE A CA 1
ATOM 745 C C . PHE A 1 96 ? -2.856 -6.985 6.246 1.00 95.81 96 PHE A C 1
ATOM 747 O O . PHE A 1 96 ? -3.093 -7.464 7.353 1.00 95.81 96 PHE A O 1
ATOM 754 N N . PHE A 1 97 ? -3.621 -6.027 5.725 1.00 96.00 97 PHE A N 1
ATOM 755 C CA . PHE A 1 97 ? -4.664 -5.350 6.487 1.00 96.00 97 PHE A CA 1
ATOM 756 C C . PHE A 1 97 ? -5.902 -6.216 6.713 1.00 96.00 97 PHE A C 1
ATOM 758 O O . PHE A 1 97 ? -6.504 -6.107 7.777 1.00 96.00 97 PHE A O 1
ATOM 765 N N . VAL A 1 98 ? -6.286 -7.088 5.774 1.00 95.75 98 VAL A N 1
ATOM 766 C CA . VAL A 1 98 ? -7.486 -7.926 5.931 1.00 95.75 98 VAL A CA 1
ATOM 767 C C . VAL A 1 98 ? -7.334 -8.917 7.095 1.00 95.75 98 VAL A C 1
ATOM 769 O O . VAL A 1 98 ? -8.186 -8.903 7.986 1.00 95.75 98 VAL A O 1
ATOM 772 N N . PRO A 1 99 ? -6.269 -9.736 7.180 1.00 95.62 99 PRO A N 1
ATOM 773 C CA . PRO A 1 99 ? -6.076 -10.632 8.315 1.00 95.62 99 PRO A CA 1
ATOM 774 C C . PRO A 1 99 ? -5.891 -9.879 9.627 1.00 95.62 99 PRO A C 1
ATOM 776 O O . PRO A 1 99 ? -6.461 -10.292 10.629 1.00 95.62 99 PRO A O 1
ATOM 779 N N . VAL A 1 100 ? -5.158 -8.759 9.633 1.00 95.75 100 VAL A N 1
ATOM 780 C CA . VAL A 1 100 ? -4.992 -7.928 10.837 1.00 95.75 100 VAL A CA 1
ATOM 781 C C . VAL A 1 100 ? -6.339 -7.390 11.316 1.00 95.75 100 VAL A C 1
ATOM 783 O O . VAL A 1 100 ? -6.639 -7.463 12.506 1.00 95.75 100 VAL A O 1
ATOM 786 N N . TYR A 1 101 ? -7.183 -6.909 10.402 1.00 94.88 101 TYR A N 1
ATOM 787 C CA . TYR A 1 101 ? -8.532 -6.453 10.722 1.00 94.88 101 TYR A CA 1
ATOM 788 C C . TYR A 1 101 ? -9.354 -7.572 11.365 1.00 94.88 101 TYR A C 1
ATOM 790 O O . TYR A 1 101 ? -9.896 -7.389 12.454 1.00 94.88 101 TYR A O 1
ATOM 798 N N . TYR A 1 102 ? -9.411 -8.751 10.744 1.00 95.31 102 TYR A N 1
ATOM 799 C CA . TYR A 1 102 ? -10.164 -9.874 11.303 1.00 95.31 102 TYR A CA 1
ATOM 800 C C . TYR A 1 102 ? -9.567 -10.393 12.612 1.00 95.31 102 TYR A C 1
ATOM 802 O O . TYR A 1 102 ? -10.320 -10.752 13.513 1.00 95.31 102 TYR A O 1
ATOM 810 N N . ALA A 1 103 ? -8.245 -10.383 12.761 1.00 95.44 103 ALA A N 1
ATOM 811 C CA . ALA A 1 103 ? -7.588 -10.765 14.001 1.00 95.44 103 ALA A CA 1
ATOM 812 C C . ALA A 1 103 ? -7.967 -9.806 15.135 1.00 95.44 103 ALA A C 1
ATOM 814 O O . ALA A 1 103 ? -8.412 -10.255 16.184 1.00 95.44 103 ALA A O 1
ATOM 815 N N . VAL A 1 104 ? -7.872 -8.492 14.929 1.00 95.00 104 VAL A N 1
ATOM 816 C CA . VAL A 1 104 ? -8.144 -7.496 15.977 1.00 95.00 104 VAL A CA 1
ATOM 817 C C . VAL A 1 104 ? -9.644 -7.350 16.244 1.00 95.00 104 VAL A C 1
ATOM 819 O O . VAL A 1 104 ? -10.099 -7.507 17.375 1.00 95.00 104 VAL A O 1
ATOM 822 N N . PHE A 1 105 ? -10.443 -7.076 15.214 1.00 92.75 105 PHE A N 1
ATOM 823 C CA . PHE A 1 105 ? -11.877 -6.831 15.386 1.00 92.75 105 PHE A CA 1
ATOM 824 C C . PHE A 1 105 ? -12.665 -8.117 15.617 1.00 92.75 105 PHE A C 1
ATOM 826 O O . PHE A 1 105 ? -13.646 -8.104 16.361 1.00 92.75 105 PHE A O 1
ATOM 833 N N . GLY A 1 106 ? -12.243 -9.232 15.018 1.00 92.50 106 GLY A N 1
ATOM 834 C CA . GLY A 1 106 ? -12.856 -10.536 15.257 1.00 92.50 106 GLY A CA 1
ATOM 835 C C . GLY A 1 106 ? -12.632 -11.008 16.689 1.00 92.50 106 GLY A C 1
ATOM 836 O O . GLY A 1 106 ? -13.602 -11.369 17.356 1.00 92.50 106 GLY A O 1
ATOM 837 N N . THR A 1 107 ? -11.398 -10.930 17.206 1.00 91.50 107 THR A N 1
ATOM 838 C CA . THR A 1 107 ? -11.132 -11.267 18.618 1.00 91.50 107 THR A CA 1
ATOM 839 C C . THR A 1 107 ? -11.820 -10.292 19.567 1.00 91.50 107 THR A C 1
ATOM 841 O O . THR A 1 107 ? -12.455 -10.733 20.521 1.00 91.50 107 THR A O 1
ATOM 844 N N . GLY A 1 108 ? -11.809 -8.989 19.270 1.00 90.12 108 GLY A N 1
ATOM 845 C CA . GLY A 1 108 ? -12.547 -7.992 20.046 1.00 90.12 108 GLY A CA 1
ATOM 846 C C . GLY A 1 108 ? -14.044 -8.304 20.121 1.00 90.12 108 GLY A C 1
ATOM 847 O O . GLY A 1 108 ? -14.620 -8.330 21.209 1.00 90.12 108 GLY A O 1
ATOM 848 N N . ARG A 1 109 ? -14.677 -8.624 18.983 1.00 87.06 109 ARG A N 1
ATOM 849 C CA . ARG A 1 109 ? -16.087 -9.045 18.928 1.00 87.06 109 ARG A CA 1
ATOM 850 C C . ARG A 1 109 ? -16.327 -10.321 19.734 1.00 87.06 109 ARG A C 1
ATOM 852 O O . ARG A 1 109 ? -17.342 -10.398 20.419 1.00 87.06 109 ARG A O 1
ATOM 859 N N . LEU A 1 110 ? -15.427 -11.301 19.658 1.00 89.12 110 LEU A N 1
ATOM 860 C CA . LEU A 1 110 ? -15.531 -12.544 20.423 1.00 89.12 110 LEU A CA 1
ATOM 861 C C . LEU A 1 110 ? -15.507 -12.262 21.933 1.00 89.12 110 LEU A C 1
ATOM 863 O O . LEU A 1 110 ? -16.379 -12.732 22.655 1.00 89.12 110 LEU A O 1
ATOM 867 N N . VAL A 1 111 ? -14.564 -11.438 22.398 1.00 90.38 111 VAL A N 1
ATOM 868 C CA . VAL A 1 111 ? -14.442 -11.038 23.810 1.00 90.38 111 VAL A CA 1
ATOM 869 C C . VAL A 1 111 ? -15.694 -10.298 24.287 1.00 90.38 111 VAL A C 1
ATOM 871 O O . VAL A 1 111 ? -16.248 -10.625 25.336 1.00 90.38 111 VAL A O 1
ATOM 874 N N . LEU A 1 112 ? -16.187 -9.341 23.496 1.00 88.44 112 LEU A N 1
ATOM 875 C CA . LEU A 1 112 ? -17.428 -8.612 23.780 1.00 88.44 112 LEU A CA 1
ATOM 876 C C . LEU A 1 112 ? -18.640 -9.551 23.871 1.00 88.44 112 LEU A C 1
ATOM 878 O O . LEU A 1 112 ? -19.463 -9.399 24.774 1.00 88.44 112 LEU A O 1
ATOM 882 N N . ALA A 1 113 ? -18.726 -10.539 22.975 1.00 85.38 113 ALA A N 1
ATOM 883 C CA . ALA A 1 113 ? -19.789 -11.538 22.979 1.00 85.38 113 ALA A CA 1
ATOM 884 C C . ALA A 1 113 ? -19.725 -12.446 24.218 1.00 85.38 113 ALA A C 1
ATOM 886 O O . ALA A 1 113 ? -20.754 -12.674 24.853 1.00 85.38 113 ALA A O 1
ATOM 887 N N . VAL A 1 114 ? -18.529 -12.907 24.605 1.00 89.62 114 VAL A N 1
ATOM 888 C CA . VAL A 1 114 ? -18.317 -13.721 25.817 1.00 89.62 114 VAL A CA 1
ATOM 889 C C . VAL A 1 114 ? -18.704 -12.945 27.077 1.00 89.62 114 VAL A C 1
ATOM 891 O O . VAL A 1 114 ? -19.378 -13.483 27.950 1.00 89.62 114 VAL A O 1
ATOM 894 N N . TRP A 1 115 ? -18.352 -11.661 27.157 1.00 89.19 115 TRP A N 1
ATOM 895 C CA . TRP A 1 115 ? -18.730 -10.801 28.282 1.00 89.19 115 TRP A CA 1
ATOM 896 C C . TRP A 1 115 ? -20.145 -10.220 28.194 1.00 89.19 115 TRP A C 1
ATOM 898 O O . TRP A 1 115 ? -20.530 -9.466 29.087 1.00 89.19 115 TRP A O 1
ATOM 908 N N . ARG A 1 116 ? -20.919 -10.545 27.146 1.00 80.88 116 ARG A N 1
ATOM 909 C CA . ARG A 1 116 ? -22.267 -10.001 26.879 1.00 80.88 116 ARG A CA 1
ATOM 910 C C . ARG A 1 116 ? -22.347 -8.471 27.006 1.00 80.88 116 ARG A C 1
ATOM 912 O O . ARG A 1 116 ? -23.391 -7.927 27.357 1.00 80.88 116 ARG A O 1
ATOM 919 N N . LYS A 1 117 ? -21.247 -7.764 26.731 1.00 75.00 117 LYS A N 1
ATOM 920 C CA . LYS A 1 117 ? -21.196 -6.300 26.778 1.00 75.00 117 LYS A CA 1
ATOM 921 C C . LYS A 1 117 ? -21.543 -5.752 25.403 1.00 75.00 117 LYS A C 1
ATOM 923 O O . LYS A 1 117 ? -20.848 -6.037 24.430 1.00 75.00 117 LYS A O 1
ATOM 928 N N . ASP A 1 118 ? -22.583 -4.929 25.345 1.00 76.00 118 ASP A N 1
ATOM 929 C CA . ASP A 1 118 ? -22.973 -4.187 24.147 1.00 76.00 118 ASP A CA 1
ATOM 930 C C . ASP A 1 118 ? -22.756 -2.679 24.362 1.00 76.00 118 ASP A C 1
ATOM 932 O O . ASP A 1 118 ? -23.706 -1.941 24.630 1.00 76.00 118 ASP A O 1
ATOM 936 N N . PRO A 1 119 ? -21.499 -2.194 24.291 1.00 72.00 119 PRO A N 1
ATOM 937 C CA . PRO A 1 119 ? -21.190 -0.782 24.524 1.00 72.00 119 PRO A CA 1
ATOM 938 C C . PRO A 1 119 ? -21.841 0.139 23.489 1.00 72.00 119 PRO A C 1
ATOM 940 O O . PRO A 1 119 ? -22.001 1.327 23.740 1.00 72.00 119 PRO A O 1
ATOM 943 N N . MET A 1 120 ? -22.206 -0.402 22.326 1.00 69.31 120 MET A N 1
ATOM 944 C CA . MET A 1 120 ? -22.832 0.346 21.243 1.00 69.31 120 MET A CA 1
ATOM 945 C C . MET A 1 120 ? -24.359 0.217 21.239 1.00 69.31 120 MET A C 1
ATOM 947 O O . MET A 1 120 ? -24.967 0.724 20.302 1.00 69.31 120 MET A O 1
ATOM 951 N N . ARG A 1 121 ? -24.970 -0.449 22.239 1.00 67.12 121 ARG A N 1
ATOM 952 C CA . ARG A 1 121 ? -26.420 -0.726 22.298 1.00 67.12 121 ARG A CA 1
ATOM 953 C C . ARG A 1 121 ? -26.966 -1.163 20.926 1.00 67.12 121 ARG A C 1
ATOM 955 O O . ARG A 1 121 ? -27.950 -0.631 20.428 1.00 67.12 121 ARG A O 1
ATOM 962 N N . ARG A 1 122 ? -26.263 -2.093 20.272 1.00 67.81 122 ARG A N 1
ATOM 963 C CA . ARG A 1 122 ? -26.593 -2.634 18.943 1.00 67.81 122 ARG A CA 1
ATOM 964 C C . ARG A 1 122 ? -27.875 -3.455 18.950 1.00 67.81 122 ARG A C 1
ATOM 966 O O . ARG A 1 122 ? -28.457 -3.678 17.891 1.00 67.81 122 ARG A O 1
ATOM 973 N N . GLN A 1 123 ? -28.287 -3.953 20.112 1.00 65.12 123 GLN A N 1
ATOM 974 C CA . GLN A 1 123 ? -29.613 -4.528 20.280 1.00 65.12 123 GLN A CA 1
ATOM 975 C C . GLN A 1 123 ? -30.657 -3.408 20.207 1.00 65.12 123 GLN A C 1
ATOM 977 O O . GLN A 1 123 ? -30.600 -2.456 20.979 1.00 65.12 123 GLN A O 1
ATOM 982 N N . PHE A 1 124 ? -31.639 -3.566 19.317 1.00 62.97 124 PHE A N 1
ATOM 983 C CA . PHE A 1 124 ? -32.810 -2.694 19.204 1.00 62.97 124 PHE A CA 1
ATOM 984 C C . PHE A 1 124 ? -34.043 -3.323 19.889 1.00 62.97 124 PHE A C 1
ATOM 986 O O . PHE A 1 124 ? -34.936 -3.797 19.187 1.00 62.97 124 PHE A O 1
ATOM 993 N N . PRO A 1 125 ? -34.154 -3.386 21.231 1.00 64.94 125 PRO A N 1
ATOM 994 C CA . PRO A 1 125 ? -35.397 -3.773 21.876 1.00 64.94 125 PRO A CA 1
ATOM 995 C C . PRO A 1 125 ? -36.158 -2.507 22.261 1.00 64.94 125 PRO A C 1
ATOM 997 O O . PRO A 1 125 ? -36.229 -2.152 23.432 1.00 64.94 125 PRO A O 1
ATOM 1000 N N . THR A 1 126 ? -36.712 -1.804 21.280 1.00 61.16 126 THR A N 1
ATOM 1001 C CA . THR A 1 126 ? -37.548 -0.646 21.581 1.00 61.16 126 THR A CA 1
ATOM 1002 C C . THR A 1 126 ? -38.863 -0.771 20.831 1.00 61.16 126 THR A C 1
ATOM 1004 O O . THR A 1 126 ? -38.942 -0.576 19.626 1.00 61.16 126 THR A O 1
ATOM 1007 N N . THR A 1 127 ? -39.912 -1.101 21.581 1.00 65.88 127 THR A N 1
ATOM 1008 C CA . THR A 1 127 ? -41.322 -0.962 21.187 1.00 65.88 127 THR A CA 1
ATOM 1009 C C . THR A 1 127 ? -41.787 0.501 21.208 1.00 65.88 127 THR A C 1
ATOM 1011 O O . THR A 1 127 ? -42.964 0.771 20.981 1.00 65.88 127 THR A O 1
ATOM 1014 N N . LEU A 1 128 ? -40.887 1.454 21.493 1.00 67.81 128 LEU A N 1
ATOM 1015 C CA . LEU A 1 128 ? -41.196 2.881 21.509 1.00 67.81 128 LEU A CA 1
ATOM 1016 C C . LEU A 1 128 ? -41.252 3.437 20.076 1.00 67.81 128 LEU A C 1
ATOM 1018 O O . LEU A 1 128 ? -40.421 3.087 19.237 1.00 67.81 128 LEU A O 1
ATOM 1022 N N . PRO A 1 129 ? -42.174 4.372 19.805 1.00 70.62 129 PRO A N 1
ATOM 1023 C CA . PRO A 1 129 ? -42.322 5.017 18.500 1.00 70.62 129 PRO A CA 1
ATOM 1024 C C . PRO A 1 129 ? -41.177 5.985 18.151 1.00 70.62 129 PRO A C 1
ATOM 1026 O O . PRO A 1 129 ? -41.199 6.615 17.095 1.00 70.62 129 PRO A O 1
ATOM 1029 N N . THR A 1 130 ? -40.196 6.176 19.038 1.00 70.25 130 THR A N 1
ATOM 1030 C CA . THR A 1 130 ? -39.170 7.209 18.897 1.00 70.25 130 THR A CA 1
ATOM 1031 C C . THR A 1 130 ? -37.912 6.876 19.710 1.00 70.25 130 THR A C 1
ATOM 1033 O O . THR A 1 130 ? -38.007 6.378 20.827 1.00 70.25 130 THR A O 1
ATOM 1036 N N . TYR A 1 131 ? -36.740 7.175 19.134 1.00 70.56 131 TYR A N 1
ATOM 1037 C CA . TYR A 1 131 ? -35.402 6.998 19.731 1.00 70.56 131 TYR A CA 1
ATOM 1038 C C . TYR A 1 131 ? -34.883 8.243 20.471 1.00 70.56 131 TYR A C 1
ATOM 1040 O O . TYR A 1 131 ? -33.717 8.293 20.856 1.00 70.56 131 TYR A O 1
ATOM 1048 N N . TRP A 1 132 ? -35.718 9.270 20.623 1.00 75.75 132 TRP A N 1
ATOM 1049 C CA . TRP A 1 132 ? -35.368 10.483 21.349 1.00 75.75 132 TRP A CA 1
ATOM 1050 C C . TRP A 1 132 ? -35.296 10.148 22.841 1.00 75.75 132 TRP A C 1
ATOM 1052 O O . TRP A 1 132 ? -36.315 9.897 23.478 1.00 75.75 132 TRP A O 1
ATOM 1062 N N . GLU A 1 133 ? -34.077 10.089 23.374 1.00 70.00 133 GLU A N 1
ATOM 1063 C CA . GLU A 1 133 ? -33.833 10.120 24.814 1.00 70.00 133 GLU A CA 1
ATOM 1064 C C . GLU A 1 133 ? -33.837 11.591 25.256 1.00 70.00 133 GLU A C 1
ATOM 1066 O O . GLU A 1 133 ? -33.190 12.429 24.618 1.00 70.00 133 GLU A O 1
ATOM 1071 N N . ASP A 1 134 ? -34.557 11.916 26.333 1.00 72.56 134 ASP A N 1
ATOM 1072 C CA . ASP A 1 134 ? -34.538 13.262 26.903 1.00 72.56 134 ASP A CA 1
ATOM 1073 C C . ASP A 1 134 ? -33.123 13.581 27.394 1.00 72.56 134 ASP A C 1
ATOM 1075 O O . ASP A 1 134 ? -32.619 12.998 28.359 1.00 72.56 134 ASP A O 1
ATOM 1079 N N . HIS A 1 135 ? -32.456 14.505 26.703 1.00 67.62 135 HIS A N 1
ATOM 1080 C CA . HIS A 1 135 ? -31.172 15.013 27.154 1.00 67.62 135 HIS A CA 1
ATOM 1081 C C . HIS A 1 135 ? -31.423 15.977 28.319 1.00 67.62 135 HIS A C 1
ATOM 1083 O O . HIS A 1 135 ? -32.161 16.950 28.132 1.00 67.62 135 HIS A O 1
ATOM 1089 N N . PRO A 1 136 ? -30.839 15.754 29.511 1.00 73.75 136 PRO A N 1
ATOM 1090 C CA . PRO A 1 136 ? -30.983 16.704 30.601 1.00 73.75 136 PRO A CA 1
ATOM 1091 C C . PRO A 1 136 ? -30.448 18.063 30.143 1.00 73.75 136 PRO A 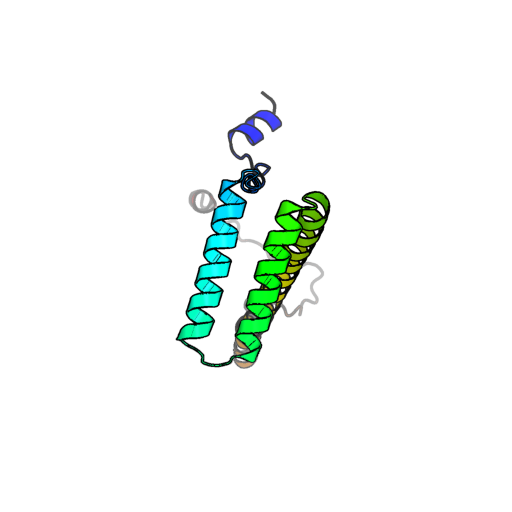C 1
ATOM 1093 O O . PRO A 1 136 ? -29.365 18.152 29.561 1.00 73.75 136 PRO A O 1
ATOM 1096 N N . ALA A 1 137 ? -31.227 19.120 30.377 1.00 67.75 137 ALA A N 1
ATOM 1097 C CA . ALA A 1 137 ? -30.807 20.487 30.109 1.00 67.75 137 ALA A CA 1
ATOM 1098 C C . ALA A 1 137 ? -29.697 20.862 31.102 1.00 67.75 137 ALA A C 1
ATOM 1100 O O . ALA A 1 137 ? -29.953 21.415 32.168 1.00 67.75 137 ALA A O 1
ATOM 1101 N N . ASP A 1 138 ? -28.459 20.501 30.774 1.00 65.75 138 ASP A N 1
ATOM 1102 C CA . ASP A 1 138 ? -27.289 20.921 31.535 1.00 65.75 138 ASP A CA 1
ATOM 1103 C C . ASP A 1 138 ? -27.035 22.408 31.262 1.00 65.75 138 ASP A C 1
ATOM 1105 O O . ASP A 1 138 ? -26.500 22.798 30.224 1.00 65.75 138 ASP A O 1
ATOM 1109 N N . THR A 1 139 ? -27.411 23.251 32.222 1.00 66.19 139 THR A N 1
ATOM 1110 C CA . THR A 1 139 ? -27.240 24.714 32.197 1.00 66.19 139 THR A CA 1
ATOM 1111 C C . THR A 1 139 ? -25.815 25.148 32.573 1.00 66.19 139 THR A C 1
ATOM 1113 O O . THR A 1 139 ? -25.627 26.243 33.096 1.00 66.19 139 THR A O 1
ATOM 1116 N N . ASP A 1 140 ? -24.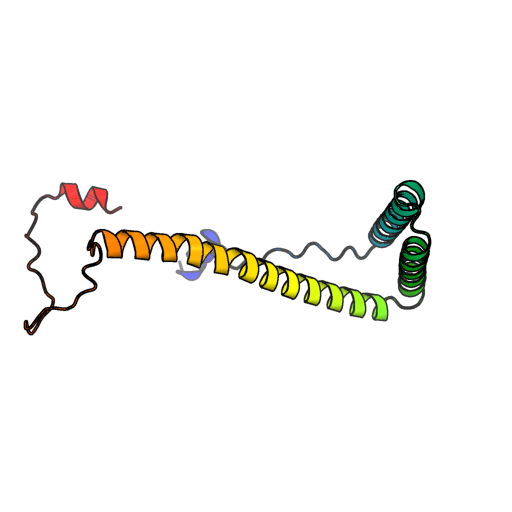797 24.305 32.361 1.00 73.94 140 ASP A N 1
ATOM 1117 C CA . ASP A 1 140 ? -23.406 24.653 32.674 1.00 73.94 140 ASP A CA 1
ATOM 1118 C C . ASP A 1 140 ? -22.694 25.256 31.443 1.00 73.94 140 ASP A C 1
ATOM 1120 O O . ASP A 1 140 ? -22.309 24.525 30.519 1.00 73.94 140 ASP A O 1
ATOM 1124 N N . PRO A 1 141 ? -22.463 26.584 31.407 1.00 69.06 141 PRO A N 1
ATOM 1125 C CA . PRO A 1 141 ? -21.765 27.240 30.306 1.00 69.06 141 PRO A CA 1
ATOM 1126 C C . PRO A 1 141 ? -20.296 26.799 30.159 1.00 69.06 141 PRO A C 1
ATOM 1128 O O . PRO A 1 141 ? -19.700 27.005 29.100 1.00 69.06 141 PRO A O 1
ATOM 1131 N N . GLY A 1 142 ? -19.696 26.153 31.168 1.00 72.38 142 GLY A N 1
ATOM 1132 C CA . GLY A 1 142 ? -18.327 25.632 31.105 1.00 72.38 142 GLY A CA 1
ATOM 1133 C C . GLY A 1 142 ? -18.148 24.429 30.169 1.00 72.38 142 GLY A C 1
ATOM 1134 O O . GLY A 1 142 ? -17.028 24.152 29.723 1.00 72.38 142 GLY A O 1
ATOM 1135 N N . ARG A 1 143 ? -19.233 23.724 29.824 1.00 67.25 143 ARG A N 1
ATOM 1136 C CA . ARG A 1 143 ? -19.186 22.503 29.004 1.00 67.25 143 ARG A CA 1
ATOM 1137 C C . ARG A 1 143 ? -18.887 22.783 27.530 1.00 67.25 143 ARG A C 1
ATOM 1139 O O . ARG A 1 143 ? -18.150 22.015 26.911 1.00 67.25 143 ARG A O 1
ATOM 1146 N N . TYR A 1 144 ? -19.356 23.917 27.003 1.00 70.69 144 TYR A N 1
ATOM 1147 C CA . TYR A 1 144 ? -19.105 24.344 25.617 1.00 70.69 144 TYR A CA 1
ATOM 1148 C C . TYR A 1 144 ? -17.613 24.539 25.322 1.00 70.69 144 TYR A C 1
ATOM 1150 O O . TYR A 1 144 ? -17.154 24.316 24.206 1.00 70.69 144 TYR A O 1
ATOM 1158 N N . ARG A 1 145 ? -16.819 24.880 26.345 1.00 72.25 145 ARG A N 1
ATOM 1159 C CA . ARG A 1 145 ? -15.371 25.077 26.209 1.00 72.25 145 ARG A CA 1
ATOM 1160 C C . ARG A 1 145 ? -14.587 23.771 26.040 1.00 72.25 145 ARG A C 1
ATOM 1162 O O . ARG A 1 145 ? -13.433 23.823 25.644 1.00 72.25 145 ARG A O 1
ATOM 1169 N N . ARG A 1 146 ? -15.184 22.614 26.349 1.00 68.62 146 ARG A N 1
ATOM 1170 C CA . ARG A 1 146 ? -14.552 21.287 26.202 1.00 68.62 146 ARG A CA 1
ATOM 1171 C C . ARG A 1 146 ? -14.905 20.591 24.883 1.00 68.62 146 ARG A C 1
ATOM 1173 O O . ARG A 1 146 ? -14.491 19.456 24.675 1.00 68.62 146 ARG A O 1
ATOM 1180 N N . GLN A 1 147 ? -15.710 21.239 24.041 1.00 70.12 147 GLN A N 1
ATOM 1181 C CA . GLN A 1 147 ? -16.157 20.710 22.748 1.00 70.12 147 GLN A CA 1
ATOM 1182 C C . GLN A 1 147 ? -15.388 21.299 21.552 1.00 70.12 147 GLN A C 1
ATOM 1184 O O . GLN A 1 147 ? -15.578 20.826 20.433 1.00 70.12 147 GLN A O 1
ATOM 1189 N N . HIS A 1 148 ? -14.525 22.291 21.790 1.00 48.22 148 HIS A N 1
ATOM 1190 C CA . HIS A 1 148 ? -13.584 22.867 20.826 1.00 48.22 148 HIS A CA 1
ATOM 1191 C C . HIS A 1 148 ? -12.153 22.461 21.173 1.00 48.22 148 HIS A C 1
ATOM 1193 O O . HIS A 1 148 ? -11.366 22.284 20.218 1.00 48.22 148 HIS A O 1
#

Secondary structure (DSSP, 8-state):
--HHHHHHHH--TT----------SHHHHHHHHHHHHHHHHHHHHHH--HHHHHHHHHHHHHHHHHHHH-HHHHHHHHHHHHHHHHHHHHHHHHHHHHHHHIIIIIHHHHHHHHTT--TT-------SS-----------TTSGGG--

Sequence (148 aa):
MSAEYVSRVVWDWRKGTRSAPAACGRSALAVRVAVGAAVGAVLYWRLHRAWLAWVVWGITALLLVSGLLLPALYARIERFFLKLGHVAGAVLNWVFFVPVYYAVFGTGRLVLAVWRKDPMRRQFPTTLPTYWEDHPADTDPGRYRRQH

Foldseek 3Di:
DDPVVVCCVPDPVVPDPPPPPPPPDVVVVVVVLVVLVVVLVCCVPPPVPVVVSVVSVVVSVVLVCCVPPPVPVVVVVVVVVVVVVVVVVVVVCCVPVVVVCCVVVVVVVVVCVVVVPDVPCPDPPDPDPDPDDDDPPPPDPVVVVVVD

pLDDT: mean 71.72, std 13.02, range [48.22, 96.0]

Radius of gyration: 29.81 Å; chains: 1; bounding box: 72×59×62 Å